Protein AF-A0AAP0BPL2-F1 (afdb_monomer_lite)

Structure (mmCIF, N/CA/C/O backbone):
data_AF-A0AAP0BPL2-F1
#
_entry.id   AF-A0AAP0BPL2-F1
#
loop_
_atom_site.group_PDB
_atom_site.id
_atom_site.type_symbol
_atom_site.label_atom_id
_atom_site.label_alt_id
_atom_site.label_comp_id
_atom_site.label_asym_id
_atom_site.label_entity_id
_atom_site.label_seq_id
_atom_site.pdbx_PDB_ins_code
_atom_site.Cartn_x
_atom_site.Cartn_y
_atom_site.Cartn_z
_atom_site.occupancy
_atom_site.B_iso_or_equiv
_atom_site.auth_seq_id
_atom_site.auth_comp_id
_atom_site.auth_asym_id
_atom_site.auth_atom_id
_atom_site.pdbx_PDB_model_num
ATOM 1 N N . MET A 1 1 ? 17.306 0.156 -6.667 1.00 50.06 1 MET A N 1
ATOM 2 C CA . MET A 1 1 ? 16.647 -1.029 -7.264 1.00 50.06 1 MET A CA 1
ATOM 3 C C . MET A 1 1 ? 16.206 -0.673 -8.675 1.00 50.06 1 MET A C 1
ATOM 5 O O . MET A 1 1 ? 15.921 0.490 -8.930 1.00 50.06 1 MET A O 1
ATOM 9 N N . PHE A 1 2 ? 16.193 -1.632 -9.599 1.00 48.44 2 PHE A N 1
ATOM 10 C CA . PHE A 1 2 ? 15.691 -1.417 -10.961 1.00 48.44 2 PHE A CA 1
ATOM 11 C C . PHE A 1 2 ? 14.182 -1.063 -10.897 1.00 48.44 2 PHE A C 1
ATOM 13 O O . PHE A 1 2 ? 13.468 -1.617 -10.064 1.00 48.44 2 PHE A O 1
ATOM 20 N N . TYR A 1 3 ? 13.721 -0.084 -11.685 1.00 55.75 3 TYR A N 1
ATOM 21 C CA . TYR A 1 3 ? 12.342 0.460 -11.728 1.00 55.75 3 TYR A CA 1
ATOM 22 C C . TYR A 1 3 ? 11.771 1.151 -10.471 1.00 55.75 3 TYR A C 1
ATOM 24 O O . TYR A 1 3 ? 10.634 1.625 -10.510 1.00 55.75 3 TYR A O 1
ATOM 32 N N . SER A 1 4 ? 12.532 1.320 -9.382 1.00 56.69 4 SER A N 1
ATOM 33 C CA . SER A 1 4 ? 11.995 1.911 -8.142 1.00 56.69 4 SER A CA 1
ATOM 34 C C . SER A 1 4 ? 11.485 3.349 -8.302 1.00 56.69 4 SER A C 1
ATOM 36 O O . SER A 1 4 ? 10.525 3.722 -7.643 1.00 56.69 4 SER A O 1
ATOM 38 N N . HIS A 1 5 ? 12.051 4.151 -9.209 1.00 57.66 5 HIS A N 1
ATOM 39 C CA . HIS A 1 5 ? 11.575 5.522 -9.441 1.00 57.66 5 HIS A CA 1
ATOM 40 C C . HIS A 1 5 ? 10.213 5.571 -10.162 1.00 57.66 5 HIS A C 1
ATOM 42 O O . HIS A 1 5 ? 9.461 6.527 -9.987 1.00 57.66 5 HIS A O 1
ATOM 48 N N . GLN A 1 6 ? 9.879 4.558 -10.966 1.00 58.03 6 GLN A N 1
ATOM 49 C CA . GLN A 1 6 ? 8.619 4.502 -11.714 1.00 58.03 6 GLN A CA 1
ATOM 50 C C . GLN A 1 6 ? 7.525 3.795 -10.904 1.00 58.03 6 GLN A C 1
ATOM 52 O O . GLN A 1 6 ? 6.379 4.236 -10.906 1.00 58.03 6 GLN A O 1
ATOM 57 N N . LEU A 1 7 ? 7.900 2.757 -10.148 1.00 58.78 7 LEU A N 1
ATOM 58 C CA . LEU A 1 7 ? 6.986 1.982 -9.306 1.00 58.78 7 LEU A CA 1
ATOM 59 C C . LEU A 1 7 ? 6.673 2.662 -7.964 1.00 58.78 7 LEU A C 1
ATOM 61 O O . LEU A 1 7 ? 5.525 2.665 -7.526 1.00 58.78 7 LEU A O 1
ATOM 65 N N . LEU A 1 8 ? 7.681 3.269 -7.325 1.00 58.78 8 LEU A N 1
ATOM 66 C CA . LEU A 1 8 ? 7.527 4.031 -6.079 1.00 58.78 8 LEU A CA 1
ATOM 67 C C . LEU A 1 8 ? 7.413 5.541 -6.322 1.00 58.78 8 LEU A C 1
ATOM 69 O O . LEU A 1 8 ? 7.620 6.343 -5.409 1.00 58.78 8 LEU A O 1
ATOM 73 N N . ALA A 1 9 ? 7.078 5.956 -7.547 1.00 62.03 9 ALA A N 1
ATOM 74 C CA . ALA A 1 9 ? 6.741 7.347 -7.804 1.00 62.03 9 ALA A CA 1
ATOM 75 C C . ALA A 1 9 ? 5.627 7.786 -6.841 1.00 62.03 9 ALA A C 1
ATOM 77 O O . ALA A 1 9 ? 4.652 7.069 -6.633 1.00 62.03 9 ALA A O 1
ATOM 78 N N . ARG A 1 10 ? 5.723 9.004 -6.301 1.00 57.34 10 ARG A N 1
ATOM 79 C CA . ARG A 1 10 ? 4.754 9.571 -5.339 1.00 57.34 10 ARG A CA 1
ATOM 80 C C . ARG A 1 10 ? 3.289 9.551 -5.810 1.00 57.34 10 ARG A C 1
ATOM 82 O O . ARG A 1 10 ? 2.387 9.684 -4.989 1.00 57.34 10 ARG A O 1
ATOM 89 N N . LYS A 1 11 ? 3.070 9.451 -7.126 1.00 60.88 11 LYS A N 1
ATOM 90 C CA . LYS A 1 11 ? 1.755 9.377 -7.779 1.00 60.88 11 LYS A CA 1
ATOM 91 C C . LYS A 1 11 ? 1.302 7.948 -8.102 1.00 60.88 11 LYS A C 1
ATOM 93 O O . LYS A 1 11 ? 0.141 7.768 -8.445 1.00 60.88 11 LYS A O 1
ATOM 98 N N . ALA A 1 12 ? 2.192 6.961 -8.035 1.00 70.56 12 ALA A N 1
ATOM 99 C CA . ALA A 1 12 ? 1.838 5.568 -8.261 1.00 70.56 12 ALA A CA 1
ATOM 100 C C . ALA A 1 12 ? 1.150 5.000 -7.007 1.00 70.56 12 ALA A C 1
ATOM 102 O O . ALA A 1 12 ? 1.585 5.304 -5.890 1.00 70.56 12 ALA A O 1
ATOM 103 N N . PRO A 1 13 ? 0.118 4.153 -7.163 1.00 68.25 13 PRO A N 1
ATOM 104 C CA . PRO A 1 13 ? -0.620 3.587 -6.033 1.00 68.25 13 PRO A CA 1
ATOM 105 C C . PRO A 1 13 ? 0.302 2.797 -5.092 1.00 68.25 13 PRO A C 1
ATOM 107 O O . PRO A 1 13 ? 0.234 2.961 -3.876 1.00 68.25 13 PRO A O 1
ATOM 110 N N . LEU A 1 14 ? 1.252 2.040 -5.652 1.00 73.00 14 LEU A N 1
ATOM 111 C CA . LEU A 1 14 ? 2.270 1.296 -4.900 1.00 73.00 14 LEU A CA 1
ATOM 112 C C . LEU A 1 14 ? 3.221 2.218 -4.119 1.00 73.00 14 LEU A C 1
ATOM 114 O O . LEU A 1 14 ? 3.537 1.947 -2.962 1.00 73.00 14 LEU A O 1
ATOM 118 N N . GLY A 1 15 ? 3.635 3.343 -4.710 1.00 74.12 15 GLY A N 1
ATOM 119 C CA . GLY A 1 15 ? 4.482 4.333 -4.040 1.00 74.12 15 GLY A CA 1
ATOM 120 C C . GLY A 1 15 ? 3.784 5.025 -2.871 1.00 74.12 15 GLY A C 1
ATOM 121 O O . GLY A 1 15 ? 4.400 5.266 -1.832 1.00 74.12 15 GLY A O 1
ATOM 122 N N . GLN A 1 16 ? 2.485 5.300 -2.997 1.00 74.38 16 GLN A N 1
ATOM 123 C CA . GLN A 1 16 ? 1.714 5.863 -1.892 1.00 74.38 16 GLN A CA 1
ATOM 124 C C . GLN A 1 16 ? 1.585 4.870 -0.734 1.00 74.38 16 GLN A C 1
ATOM 126 O O . GLN A 1 16 ? 1.800 5.260 0.411 1.00 74.38 16 GLN A O 1
ATOM 131 N N . ILE A 1 17 ? 1.313 3.592 -1.003 1.00 77.44 17 ILE A N 1
ATOM 132 C CA . ILE A 1 17 ? 1.220 2.542 0.028 1.00 77.44 17 ILE A CA 1
ATOM 133 C C . ILE A 1 17 ? 2.540 2.388 0.767 1.00 77.44 17 ILE 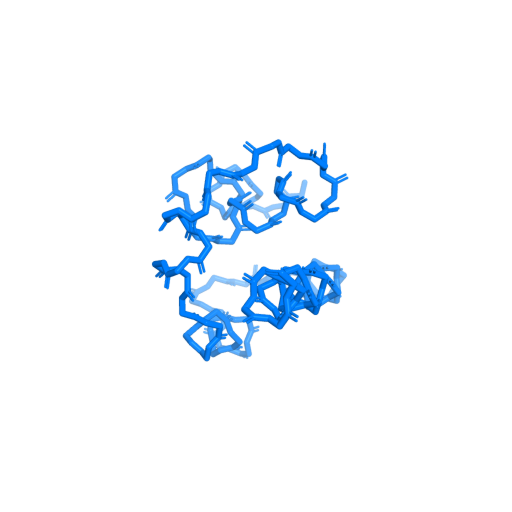A C 1
ATOM 135 O O . ILE A 1 17 ? 2.559 2.461 1.996 1.00 77.44 17 ILE A O 1
ATOM 139 N N . TRP A 1 18 ? 3.642 2.306 0.020 1.00 77.00 18 TRP A N 1
ATOM 140 C CA . TRP A 1 18 ? 4.984 2.269 0.587 1.00 77.00 18 TRP A CA 1
ATOM 141 C C . TRP A 1 18 ? 5.248 3.460 1.511 1.00 77.00 18 TRP A C 1
ATOM 143 O O . TRP A 1 18 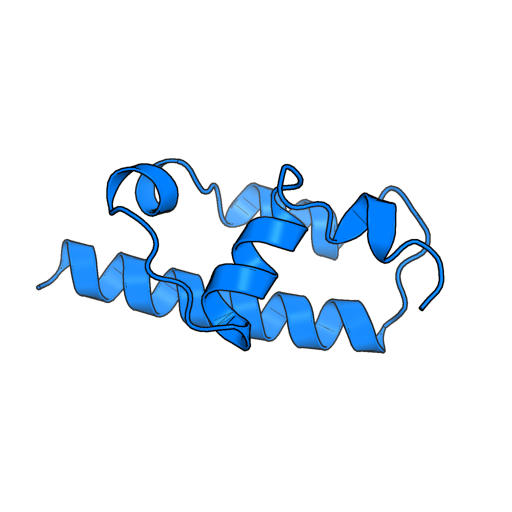? 5.658 3.316 2.661 1.00 77.00 18 TRP A O 1
ATOM 153 N N . MET A 1 19 ? 4.945 4.675 1.050 1.00 73.56 19 MET A N 1
ATOM 154 C CA . MET A 1 19 ? 5.085 5.871 1.880 1.00 73.56 19 MET A CA 1
ATOM 155 C C . MET A 1 19 ? 4.178 5.856 3.119 1.00 73.56 19 MET A C 1
ATOM 157 O O . MET A 1 19 ? 4.514 6.444 4.150 1.00 73.56 19 MET A O 1
ATOM 161 N N . THR A 1 20 ? 3.012 5.225 3.037 1.00 72.56 20 THR A N 1
ATOM 162 C CA . THR A 1 20 ? 2.048 5.173 4.143 1.00 72.56 20 THR A CA 1
ATOM 163 C C . THR A 1 20 ? 2.511 4.226 5.234 1.00 72.56 20 THR A C 1
ATOM 165 O O . THR A 1 20 ? 2.435 4.548 6.425 1.00 72.56 20 THR A O 1
ATOM 168 N N . ALA A 1 21 ? 2.952 3.046 4.817 1.00 73.25 21 ALA A N 1
ATOM 169 C CA . ALA A 1 21 ? 3.241 1.938 5.698 1.00 73.25 21 ALA A CA 1
ATOM 170 C C . ALA A 1 21 ? 4.691 1.963 6.185 1.00 73.25 21 ALA A C 1
ATOM 172 O O . ALA A 1 21 ? 4.898 1.892 7.395 1.00 73.25 21 ALA A O 1
ATOM 173 N N . THR A 1 22 ? 5.658 2.180 5.288 1.00 71.00 22 THR A N 1
ATOM 174 C CA . THR A 1 22 ? 7.084 2.232 5.633 1.00 71.00 22 THR A CA 1
ATOM 175 C C . THR A 1 22 ? 7.507 3.611 6.153 1.00 71.00 22 THR A C 1
ATOM 177 O O . THR A 1 22 ? 8.226 3.698 7.144 1.00 71.00 22 THR A O 1
ATOM 180 N N . LEU A 1 23 ? 7.052 4.713 5.538 1.00 66.62 23 LEU A N 1
ATOM 181 C CA . LEU A 1 23 ? 7.477 6.069 5.944 1.00 66.62 23 LEU A CA 1
ATOM 182 C C . LEU A 1 23 ? 6.593 6.697 7.038 1.00 66.62 23 LEU A C 1
ATOM 184 O O . LEU A 1 23 ? 6.872 7.802 7.496 1.00 66.62 23 LEU A O 1
ATOM 188 N N . GLY A 1 24 ? 5.497 6.038 7.434 1.00 63.47 24 GLY A N 1
ATOM 189 C CA . GLY A 1 24 ? 4.578 6.553 8.457 1.00 63.47 24 GLY A CA 1
ATOM 190 C C . GLY A 1 24 ? 3.927 7.894 8.097 1.00 63.47 24 GLY A C 1
ATOM 191 O O . GLY A 1 24 ? 3.465 8.620 8.977 1.00 63.47 24 GLY A O 1
ATOM 192 N N . SER A 1 25 ? 3.905 8.257 6.811 1.00 64.69 25 SER A N 1
ATOM 193 C CA . SER A 1 25 ? 3.385 9.554 6.386 1.00 64.69 25 SER A CA 1
ATOM 194 C C . SER A 1 25 ? 1.883 9.671 6.684 1.00 64.69 25 SER A C 1
ATOM 196 O O . SER A 1 25 ? 1.105 8.745 6.439 1.00 64.69 25 SER A O 1
ATOM 198 N N . LYS A 1 26 ? 1.470 10.813 7.260 1.00 59.97 26 LYS A N 1
ATOM 199 C CA . LYS A 1 26 ? 0.070 11.095 7.615 1.00 59.97 26 LYS A CA 1
ATOM 200 C C . LYS A 1 26 ? -0.788 11.124 6.351 1.00 59.97 26 LYS A C 1
ATOM 202 O O . LYS A 1 26 ? -0.819 12.124 5.635 1.00 59.97 26 LYS A O 1
ATOM 207 N N . ILE A 1 27 ? -1.503 10.035 6.092 1.00 65.19 27 ILE A N 1
ATOM 208 C CA . ILE A 1 27 ? -2.502 9.981 5.030 1.00 65.19 27 ILE A CA 1
ATOM 209 C C . ILE A 1 27 ? -3.836 10.519 5.536 1.00 65.19 27 ILE A C 1
ATOM 211 O O . ILE A 1 27 ? -4.309 10.172 6.616 1.00 65.19 27 ILE A O 1
ATOM 215 N N . LYS A 1 28 ? -4.450 11.385 4.725 1.00 65.69 28 LYS A N 1
ATOM 216 C CA . LYS A 1 28 ? -5.814 11.873 4.945 1.00 65.69 28 LYS A CA 1
ATOM 217 C C . LYS A 1 28 ? -6.797 10.710 4.759 1.00 65.69 28 LYS A C 1
ATOM 219 O O . LYS A 1 28 ? -6.681 9.998 3.764 1.00 65.69 28 LYS A O 1
ATOM 224 N N . ARG A 1 29 ? -7.797 10.576 5.645 1.00 67.00 29 ARG A N 1
ATOM 225 C CA . ARG A 1 29 ? -8.881 9.560 5.590 1.00 67.00 29 ARG A CA 1
ATOM 226 C C . ARG A 1 29 ? -9.414 9.327 4.165 1.00 67.00 29 ARG A C 1
ATOM 228 O O . ARG A 1 29 ? -9.462 8.195 3.705 1.00 67.00 29 ARG A O 1
ATOM 235 N N . ARG A 1 30 ? -9.648 10.413 3.419 1.00 66.38 30 ARG A N 1
ATOM 236 C CA . ARG A 1 30 ? -10.134 10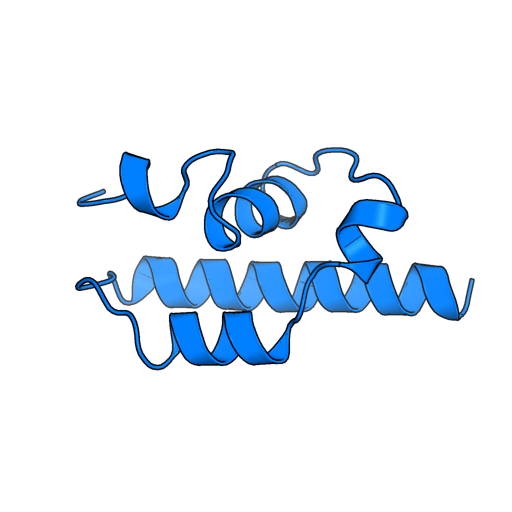.378 2.029 1.00 66.38 30 ARG A CA 1
ATOM 237 C C . ARG A 1 30 ? -9.236 9.579 1.071 1.00 66.38 30 ARG A C 1
ATOM 239 O O . ARG A 1 30 ? -9.743 8.919 0.179 1.00 66.38 30 ARG A O 1
ATOM 246 N N . SER A 1 31 ? -7.913 9.608 1.242 1.00 67.75 31 SER A N 1
ATOM 247 C CA . SER A 1 31 ? -7.007 8.798 0.412 1.00 67.75 31 SER A CA 1
ATOM 248 C C . SER A 1 31 ? -7.100 7.308 0.747 1.00 67.75 31 SER A C 1
ATOM 250 O O . SER A 1 31 ? -7.040 6.499 -0.167 1.00 67.75 31 SER A O 1
ATOM 252 N N . LEU A 1 32 ? -7.284 6.943 2.023 1.00 70.81 32 LEU A N 1
ATOM 253 C CA . LEU A 1 32 ? -7.461 5.547 2.466 1.00 70.81 32 LEU A CA 1
ATOM 254 C C . LEU A 1 32 ? -8.747 4.911 1.928 1.00 70.81 32 LEU A C 1
ATOM 256 O O . LEU A 1 32 ? -8.771 3.718 1.620 1.00 70.81 32 LEU A O 1
ATOM 260 N N . GLU A 1 33 ? -9.809 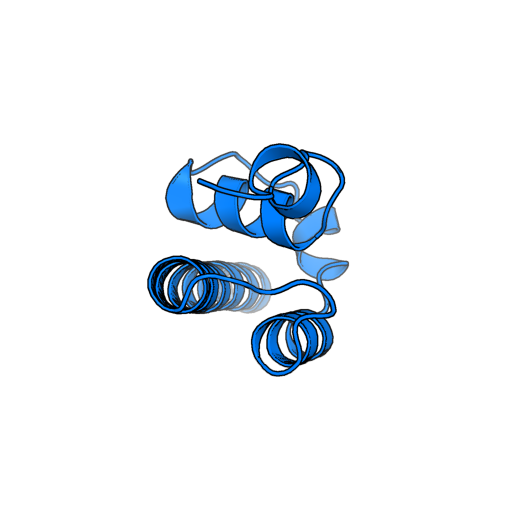5.702 1.795 1.00 68.88 33 GLU A N 1
ATOM 261 C CA . GLU A 1 33 ? -11.065 5.248 1.195 1.00 68.88 33 GLU A CA 1
ATOM 262 C C . GLU A 1 33 ? -10.909 4.957 -0.299 1.00 68.88 33 GLU A C 1
ATOM 264 O O . GLU A 1 33 ? -11.390 3.925 -0.758 1.00 68.88 33 GLU A O 1
ATOM 269 N N . ILE A 1 34 ? -10.168 5.807 -1.020 1.00 72.56 34 ILE A N 1
ATOM 270 C CA . ILE A 1 34 ? -9.924 5.683 -2.467 1.00 72.56 34 ILE A CA 1
ATOM 271 C C . ILE A 1 34 ? -9.003 4.496 -2.806 1.00 72.56 34 ILE A C 1
ATOM 273 O O . ILE A 1 34 ? -9.050 3.992 -3.927 1.00 72.56 34 ILE A O 1
ATOM 277 N N . PHE A 1 35 ? -8.168 4.023 -1.871 1.00 75.50 35 PHE A N 1
ATOM 278 C CA . PHE A 1 35 ? -7.316 2.858 -2.124 1.00 75.50 35 PHE A CA 1
ATOM 279 C C . PHE A 1 35 ? -8.129 1.564 -2.218 1.00 75.50 35 PHE A C 1
ATOM 281 O O . PHE A 1 35 ? -8.722 1.102 -1.235 1.00 75.50 35 PHE A O 1
ATOM 288 N N . ASP A 1 36 ? -8.071 0.957 -3.402 1.00 79.56 36 ASP A N 1
ATOM 289 C CA . ASP A 1 36 ? -8.636 -0.352 -3.695 1.00 79.56 36 ASP A CA 1
ATOM 290 C C . ASP A 1 36 ? -7.589 -1.451 -3.478 1.00 79.56 36 ASP A C 1
ATOM 292 O O . ASP A 1 36 ? -6.686 -1.668 -4.290 1.00 79.56 36 ASP A O 1
ATOM 296 N N . ILE A 1 37 ? -7.699 -2.122 -2.334 1.00 81.00 37 ILE A N 1
ATOM 297 C CA . ILE A 1 37 ? -6.741 -3.130 -1.866 1.00 81.00 37 ILE A CA 1
ATOM 298 C C . ILE A 1 37 ? -6.711 -4.337 -2.803 1.00 81.00 37 ILE A C 1
ATOM 300 O O . ILE A 1 37 ? -5.643 -4.902 -3.021 1.00 81.00 37 ILE A O 1
ATOM 304 N N . HIS A 1 38 ? -7.852 -4.703 -3.393 1.00 83.00 38 HIS A N 1
ATOM 305 C CA . HIS A 1 38 ? -7.931 -5.848 -4.294 1.00 83.00 38 HIS A CA 1
ATOM 306 C C . HIS A 1 38 ? -7.080 -5.612 -5.540 1.00 83.00 38 HIS A C 1
ATOM 308 O O . HIS A 1 38 ? -6.238 -6.433 -5.896 1.00 83.00 38 HIS A O 1
ATOM 314 N N . ARG A 1 39 ? -7.226 -4.424 -6.133 1.00 82.38 39 ARG A N 1
ATOM 315 C CA . ARG A 1 39 ? -6.481 -4.024 -7.326 1.00 82.38 39 ARG A CA 1
ATOM 316 C C . ARG A 1 39 ? -4.977 -3.959 -7.079 1.00 82.38 39 ARG A C 1
ATOM 318 O O . ARG A 1 39 ? -4.198 -4.379 -7.923 1.00 82.38 39 ARG A O 1
ATOM 325 N N . ILE A 1 40 ? -4.569 -3.488 -5.901 1.00 80.19 40 ILE A N 1
ATOM 326 C CA . ILE A 1 40 ? -3.156 -3.468 -5.506 1.00 80.19 40 ILE A CA 1
ATOM 327 C C . ILE A 1 40 ? -2.609 -4.891 -5.360 1.00 80.19 40 ILE A C 1
ATOM 329 O O . ILE A 1 40 ? -1.500 -5.165 -5.812 1.00 80.19 40 ILE A O 1
ATOM 333 N N . CYS A 1 41 ? -3.360 -5.794 -4.726 1.00 82.75 41 CYS A N 1
ATOM 334 C CA . CYS A 1 41 ? -2.957 -7.192 -4.610 1.00 82.75 41 CYS A CA 1
ATOM 335 C C . CYS A 1 41 ? -2.801 -7.841 -5.990 1.00 82.75 41 CYS A C 1
ATOM 337 O O . CYS A 1 41 ? -1.819 -8.546 -6.206 1.00 82.75 41 CYS A O 1
ATOM 339 N N . GLU A 1 42 ? -3.705 -7.562 -6.932 1.00 84.19 42 GLU A N 1
ATOM 340 C CA . GLU A 1 42 ? -3.579 -8.033 -8.316 1.00 84.19 42 GLU A CA 1
ATOM 341 C C . GLU A 1 42 ? -2.358 -7.446 -9.033 1.00 84.19 42 GLU A C 1
ATOM 343 O O . GLU A 1 42 ? -1.643 -8.194 -9.693 1.00 84.19 42 GLU A O 1
ATOM 348 N N . ASP A 1 43 ? -2.060 -6.156 -8.856 1.00 80.56 43 ASP A N 1
ATOM 349 C CA . ASP A 1 43 ? -0.854 -5.510 -9.403 1.00 80.56 43 ASP A CA 1
ATOM 350 C C . ASP A 1 43 ? 0.447 -6.100 -8.825 1.00 80.56 43 ASP A C 1
ATOM 352 O O . ASP A 1 43 ? 1.472 -6.161 -9.506 1.00 80.56 43 ASP A O 1
ATOM 356 N N . ILE A 1 44 ? 0.433 -6.542 -7.561 1.00 80.25 44 ILE A N 1
ATOM 357 C CA . ILE A 1 44 ? 1.582 -7.217 -6.936 1.00 80.25 44 ILE A CA 1
ATOM 358 C C . ILE A 1 44 ? 1.717 -8.655 -7.453 1.00 80.25 44 ILE A C 1
ATOM 360 O O . ILE A 1 44 ? 2.842 -9.123 -7.638 1.00 80.25 44 ILE A O 1
ATOM 364 N N . LEU A 1 45 ? 0.596 -9.353 -7.666 1.00 81.19 45 LEU A N 1
ATOM 365 C CA . LEU A 1 45 ? 0.573 -10.741 -8.133 1.00 81.19 45 LEU A CA 1
ATOM 366 C C . LEU A 1 45 ? 0.933 -10.853 -9.623 1.00 81.19 45 LEU A C 1
ATOM 368 O O . LEU A 1 45 ? 1.655 -11.765 -10.016 1.00 81.19 45 LEU A O 1
ATOM 372 N N . ASN A 1 46 ? 0.455 -9.904 -10.431 1.00 80.88 46 ASN A N 1
ATOM 373 C CA . ASN A 1 46 ? 0.653 -9.821 -11.876 1.00 80.88 46 ASN A CA 1
ATOM 374 C C . ASN A 1 46 ? 1.323 -8.490 -12.246 1.00 80.88 46 ASN A C 1
ATOM 376 O O . ASN A 1 46 ? 0.697 -7.623 -12.865 1.00 80.88 46 ASN A O 1
ATOM 380 N N . PRO A 1 47 ? 2.596 -8.287 -11.875 1.00 75.19 47 PRO A N 1
ATOM 381 C CA . PRO A 1 47 ? 3.243 -7.016 -12.118 1.00 75.19 47 PRO A CA 1
ATOM 382 C C . PRO A 1 47 ? 3.498 -6.838 -13.619 1.00 75.19 47 PRO A C 1
ATOM 384 O O . PRO A 1 47 ? 4.168 -7.647 -14.258 1.00 75.19 47 PRO A O 1
ATOM 387 N N . SER A 1 48 ? 3.020 -5.725 -14.184 1.00 71.06 48 SER A N 1
ATOM 388 C CA . SER A 1 48 ? 3.253 -5.370 -15.596 1.00 71.06 48 SER A CA 1
ATOM 389 C C . SER A 1 48 ? 4.737 -5.126 -15.928 1.00 71.06 48 SER A C 1
ATOM 391 O O . SER A 1 48 ? 5.095 -4.976 -17.096 1.00 71.06 48 SER A O 1
ATOM 393 N N . ILE A 1 49 ? 5.596 -5.032 -14.911 1.00 72.44 49 ILE A N 1
ATOM 394 C CA . ILE A 1 49 ? 7.032 -4.769 -15.008 1.00 72.44 49 ILE A CA 1
ATOM 395 C C . ILE A 1 49 ? 7.728 -5.795 -14.107 1.00 72.44 49 ILE A C 1
ATOM 397 O O . ILE A 1 49 ? 7.246 -6.016 -12.995 1.00 72.44 49 ILE A O 1
ATOM 401 N N . PRO A 1 50 ? 8.859 -6.400 -14.512 1.00 69.81 50 PRO A N 1
ATOM 402 C CA . PRO A 1 50 ? 9.581 -7.340 -13.660 1.00 69.81 50 PRO A CA 1
ATOM 403 C C . PRO A 1 50 ? 9.926 -6.701 -12.307 1.00 69.81 50 PRO A C 1
ATOM 405 O O . PRO A 1 50 ? 10.740 -5.779 -12.210 1.00 69.81 50 PRO A O 1
ATOM 408 N N . MET A 1 51 ? 9.276 -7.200 -11.256 1.00 73.31 51 MET A N 1
ATOM 409 C CA . MET A 1 51 ? 9.453 -6.765 -9.876 1.00 73.31 51 MET A CA 1
ATOM 410 C C . MET A 1 51 ? 10.337 -7.774 -9.141 1.00 73.31 51 MET A C 1
ATOM 412 O O . MET A 1 51 ? 10.172 -8.984 -9.275 1.00 73.31 51 MET A O 1
ATOM 416 N N . ALA A 1 52 ? 11.278 -7.290 -8.331 1.00 82.25 52 ALA A N 1
ATOM 417 C CA . ALA A 1 52 ? 12.062 -8.173 -7.477 1.00 82.25 52 ALA A CA 1
ATOM 418 C C . ALA A 1 52 ? 11.162 -8.821 -6.411 1.00 82.25 52 ALA A C 1
ATOM 420 O O . ALA A 1 52 ? 10.401 -8.124 -5.741 1.00 82.25 52 ALA A O 1
ATOM 421 N N . LEU A 1 53 ? 11.327 -10.125 -6.168 1.00 81.81 53 LEU A N 1
ATOM 422 C CA . LEU A 1 53 ? 10.587 -10.859 -5.130 1.00 81.81 53 LEU A CA 1
ATOM 423 C C . LEU A 1 53 ? 10.701 -10.186 -3.748 1.00 81.81 53 LEU A C 1
ATOM 425 O O . LEU A 1 53 ? 9.732 -10.093 -2.999 1.00 81.81 53 LEU A O 1
ATOM 429 N N . ARG A 1 54 ? 11.883 -9.630 -3.444 1.00 82.19 54 ARG A N 1
ATOM 430 C CA . ARG A 1 54 ? 12.139 -8.848 -2.225 1.00 82.19 54 ARG A CA 1
ATOM 431 C C . ARG A 1 54 ? 11.225 -7.621 -2.114 1.00 82.19 54 ARG A C 1
ATOM 433 O O . ARG A 1 54 ? 10.776 -7.321 -1.016 1.00 82.19 54 ARG A O 1
ATOM 440 N N . LEU A 1 55 ? 10.966 -6.919 -3.220 1.00 78.94 55 LEU A N 1
ATOM 441 C CA . LEU A 1 55 ? 10.070 -5.756 -3.250 1.00 78.94 55 LEU A CA 1
ATOM 442 C C . LEU A 1 55 ? 8.608 -6.166 -3.082 1.00 78.94 55 LEU A C 1
ATOM 444 O O . LEU A 1 55 ? 7.904 -5.523 -2.311 1.00 78.94 55 LEU A O 1
ATOM 448 N N . SER A 1 56 ? 8.182 -7.246 -3.742 1.00 81.31 56 SER A N 1
ATOM 449 C CA . SER A 1 56 ? 6.823 -7.784 -3.595 1.00 81.31 56 SER A CA 1
ATOM 450 C C . SER A 1 56 ? 6.516 -8.131 -2.134 1.00 81.31 56 SER A C 1
ATOM 452 O O . SER A 1 56 ? 5.502 -7.686 -1.603 1.00 81.31 56 SER A O 1
ATOM 454 N N . GLY A 1 57 ? 7.434 -8.812 -1.436 1.00 84.50 57 GLY A N 1
ATOM 455 C CA . GLY A 1 57 ? 7.243 -9.153 -0.023 1.00 84.50 57 GLY A CA 1
ATOM 456 C C . GLY A 1 57 ? 7.086 -7.934 0.893 1.00 84.50 57 GLY A C 1
ATOM 457 O O . GLY A 1 57 ? 6.228 -7.934 1.774 1.00 84.50 57 GLY A O 1
ATOM 458 N N . ILE A 1 58 ? 7.875 -6.874 0.677 1.00 84.06 58 ILE A N 1
ATOM 459 C CA . ILE A 1 58 ? 7.756 -5.654 1.489 1.00 84.06 58 ILE A CA 1
ATOM 460 C C . ILE A 1 58 ? 6.448 -4.914 1.165 1.00 84.06 58 ILE A C 1
ATOM 462 O O . ILE A 1 58 ? 5.722 -4.540 2.082 1.00 84.06 58 ILE A O 1
ATOM 466 N N . LEU A 1 59 ? 6.099 -4.779 -0.119 1.00 83.00 59 LEU A N 1
ATOM 467 C CA . LEU A 1 59 ? 4.844 -4.153 -0.550 1.00 83.00 59 LEU A CA 1
ATOM 468 C C . LEU A 1 59 ? 3.616 -4.880 0.010 1.00 83.00 59 LEU A C 1
ATOM 470 O O . LEU A 1 59 ? 2.661 -4.236 0.433 1.00 83.00 59 LEU A O 1
ATOM 474 N N . MET A 1 60 ? 3.642 -6.211 0.067 1.00 83.88 60 MET A N 1
ATOM 475 C CA . MET A 1 60 ? 2.540 -6.993 0.626 1.00 83.88 60 MET A CA 1
ATOM 476 C C . MET A 1 60 ? 2.385 -6.763 2.137 1.00 83.88 60 MET A C 1
ATOM 478 O O . MET A 1 60 ? 1.265 -6.614 2.626 1.00 83.88 60 MET A O 1
ATOM 482 N N . GLY A 1 61 ? 3.495 -6.642 2.874 1.00 86.50 61 GLY A N 1
ATOM 483 C CA . GLY A 1 61 ? 3.473 -6.231 4.282 1.00 86.50 61 GLY A CA 1
ATOM 484 C C . GLY A 1 61 ? 2.912 -4.817 4.476 1.00 86.50 61 GLY A C 1
ATOM 485 O O . GLY A 1 61 ? 2.100 -4.582 5.376 1.00 86.50 61 GLY A O 1
ATOM 486 N N . ASP A 1 62 ? 3.276 -3.891 3.589 1.00 85.19 62 ASP A N 1
ATOM 487 C CA . ASP A 1 62 ? 2.758 -2.524 3.604 1.00 85.19 62 ASP A CA 1
ATOM 488 C C . ASP A 1 62 ? 1.237 -2.475 3.368 1.00 85.19 62 ASP A C 1
ATOM 490 O O . ASP A 1 62 ? 0.523 -1.750 4.068 1.00 85.19 62 ASP A O 1
ATOM 494 N N . VAL A 1 63 ? 0.717 -3.289 2.440 1.00 86.06 63 VAL A N 1
ATOM 495 C CA . VAL A 1 63 ? -0.727 -3.418 2.171 1.00 86.06 63 VAL A CA 1
ATOM 496 C C . VAL A 1 63 ? -1.490 -3.876 3.416 1.00 86.06 63 VAL A C 1
ATOM 498 O O . VAL A 1 63 ? -2.517 -3.284 3.755 1.00 86.06 63 VAL A O 1
ATOM 501 N N . VAL A 1 64 ? -0.977 -4.873 4.145 1.00 87.81 64 VAL A N 1
ATOM 502 C CA . VAL A 1 64 ? -1.596 -5.353 5.395 1.00 87.81 64 VAL A CA 1
ATOM 503 C C . VAL A 1 64 ? -1.659 -4.238 6.444 1.00 87.81 64 VAL A C 1
ATOM 505 O O . VAL A 1 64 ? -2.680 -4.067 7.114 1.00 87.81 64 VAL A O 1
ATOM 508 N N . ASN A 1 65 ? -0.602 -3.432 6.565 1.00 85.12 65 ASN A N 1
ATOM 509 C CA . ASN A 1 65 ? -0.567 -2.322 7.517 1.00 85.12 65 ASN A CA 1
ATOM 510 C C . ASN A 1 65 ? -1.571 -1.210 7.148 1.00 85.12 65 ASN A C 1
ATOM 512 O O . ASN A 1 65 ? -2.234 -0.643 8.021 1.00 85.1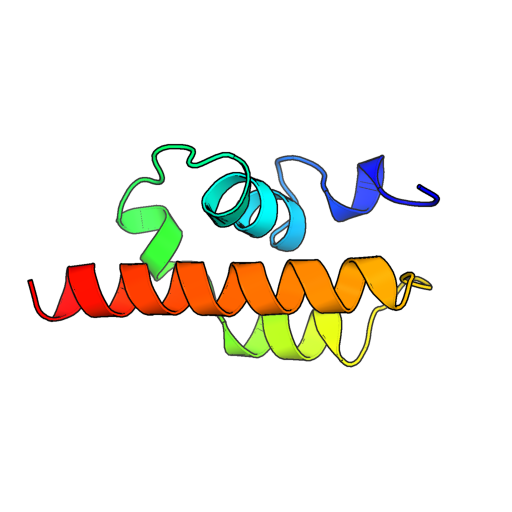2 65 ASN A O 1
ATOM 516 N N . VAL A 1 66 ? -1.734 -0.922 5.852 1.00 83.25 66 VAL A N 1
ATOM 517 C CA . VAL A 1 66 ? -2.755 0.013 5.345 1.00 83.25 66 VAL A CA 1
ATOM 518 C C . VAL A 1 66 ? -4.167 -0.519 5.597 1.00 83.25 66 VAL A C 1
ATOM 520 O O . VAL A 1 66 ? -5.021 0.240 6.059 1.00 83.25 66 VAL A O 1
ATOM 523 N N . PHE A 1 67 ? -4.413 -1.813 5.368 1.00 85.69 67 PHE A N 1
ATOM 524 C CA . PHE A 1 67 ? -5.700 -2.444 5.667 1.00 85.69 67 PHE A CA 1
ATOM 525 C C . PHE A 1 67 ? -6.045 -2.340 7.153 1.00 85.69 67 PHE A C 1
ATOM 527 O O . PHE A 1 67 ? -7.143 -1.906 7.495 1.00 85.69 67 PHE A O 1
ATOM 534 N N . LYS A 1 68 ? -5.084 -2.632 8.038 1.00 85.62 68 LYS A N 1
ATOM 535 C CA . LYS A 1 68 ? -5.261 -2.483 9.487 1.00 85.62 68 LYS A CA 1
ATOM 536 C C . LYS A 1 68 ? -5.683 -1.062 9.865 1.00 85.62 68 LYS A C 1
ATOM 538 O O . LYS A 1 68 ? -6.636 -0.903 10.618 1.00 85.62 68 LYS A O 1
ATOM 543 N N . ARG A 1 69 ? -5.032 -0.031 9.308 1.00 83.19 69 ARG A N 1
ATOM 544 C CA . ARG A 1 69 ? -5.433 1.372 9.531 1.00 83.19 69 ARG A CA 1
ATOM 545 C C . ARG A 1 69 ? -6.826 1.674 8.981 1.00 83.19 69 ARG A C 1
ATOM 547 O O . ARG A 1 69 ?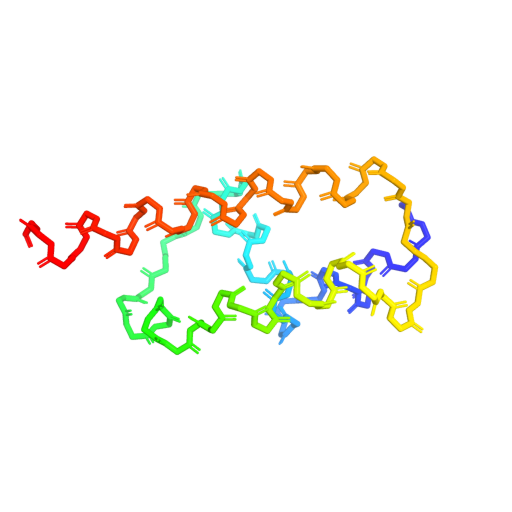 -7.565 2.420 9.607 1.00 83.19 69 ARG A O 1
ATOM 554 N N . LYS A 1 70 ? -7.196 1.119 7.823 1.00 83.69 70 LYS A N 1
ATOM 555 C CA . LYS A 1 70 ? -8.534 1.308 7.237 1.00 83.69 70 LYS A CA 1
ATOM 556 C C . LYS A 1 70 ? -9.626 0.726 8.140 1.00 83.69 70 LYS A C 1
ATOM 558 O O . LYS A 1 70 ? -10.632 1.390 8.354 1.00 83.69 70 LYS A O 1
ATOM 563 N N . VAL A 1 71 ? -9.398 -0.466 8.695 1.00 86.31 71 VAL A N 1
ATOM 564 C CA . VAL A 1 71 ? -10.290 -1.106 9.675 1.00 86.31 71 VAL A CA 1
ATOM 565 C C . VAL A 1 71 ? -10.371 -0.271 10.955 1.00 86.31 71 VAL A C 1
ATOM 567 O O . VAL A 1 71 ? -11.468 0.053 11.388 1.00 86.31 71 VAL A O 1
ATOM 570 N N . ASP A 1 72 ? -9.237 0.157 11.508 1.00 85.25 72 ASP A N 1
ATOM 571 C CA . ASP A 1 72 ? -9.189 1.024 12.696 1.00 85.25 72 ASP A CA 1
ATOM 572 C C . ASP A 1 72 ? -9.991 2.324 12.501 1.00 85.25 72 ASP A C 1
ATOM 574 O O . ASP A 1 72 ? -10.773 2.708 13.358 1.00 85.25 72 ASP A O 1
ATOM 578 N N . PHE A 1 73 ? -9.912 2.945 11.319 1.00 81.00 73 PHE A N 1
ATOM 579 C CA . PHE A 1 73 ? -10.701 4.139 10.999 1.00 81.00 73 PHE A CA 1
ATOM 580 C C . PHE A 1 73 ? -12.206 3.908 10.818 1.00 81.00 73 PHE A C 1
ATOM 582 O O . PHE A 1 73 ? -12.944 4.894 10.878 1.00 81.00 73 PHE A O 1
ATOM 589 N N . LEU A 1 74 ? -12.632 2.682 10.494 1.00 80.06 74 LEU A N 1
ATOM 590 C CA . LEU A 1 74 ? -14.036 2.302 10.290 1.00 80.06 74 LEU A CA 1
ATOM 591 C C . LEU A 1 74 ? -14.708 1.878 11.599 1.00 80.06 74 LEU A C 1
ATOM 593 O O . LEU A 1 74 ? -15.890 2.147 11.786 1.00 80.06 74 LEU A O 1
ATOM 597 N N . TYR A 1 75 ? -13.962 1.199 12.471 1.00 79.00 75 TYR A N 1
ATOM 598 C CA . TYR A 1 75 ? -14.455 0.678 13.748 1.00 79.00 75 TYR A CA 1
ATOM 599 C C . TYR A 1 75 ? -14.106 1.573 14.953 1.00 79.00 75 TYR A C 1
ATOM 601 O O . TYR A 1 75 ? -14.557 1.274 16.058 1.00 79.00 75 TYR A O 1
ATOM 609 N N . GLY A 1 76 ? -13.318 2.637 14.752 1.00 61.75 76 GLY A N 1
ATOM 610 C CA . GLY A 1 76 ? -12.882 3.602 15.770 1.00 61.75 76 GLY A CA 1
ATOM 611 C C . GLY A 1 76 ? -13.444 5.009 15.604 1.00 61.75 76 GLY A C 1
ATOM 612 O O . GLY A 1 76 ? -13.744 5.430 14.459 1.00 61.75 76 GLY A O 1
#

Foldseek 3Di:
DPCCCVCLPCPHLLVVLCCVQVVVDDDDLVVLVVDDLVVQLVCLVDPPDDDDPVSSVVSVVSSVRSVVVNVVVVVD

Radius of gyration: 12.18 Å; chains: 1; bounding box: 31×23×31 Å

Sequence (76 aa):
MFYSHQLLARKAPLGQIWMTATLGSKIKRRSLEIFDIHRICEDILNPSIPMALRLSGILMGDVVNVFKRKVDFLYG

pLDDT: mean 74.07, std 9.89, range [48.44, 87.81]

InterPro domains:
  IPR006910 Rad21/Rec8-like protein, N-terminal [PF04825] (1-75)
  IPR039781 Rad21/Rec8-like protein [PTHR12585] (1-75)

Secondary structure (DSSP, 8-state):
-TTHHHHS-TTSHHHHHHHHHTS-----HHHHHH--HHHHHHHHHS-SS---HHHHHHHHHHHHHHHHHHHHHHH-

Organism: NCBI:txid2320716